Protein AF-A0A2C9UVF6-F1 (afdb_monomer_lite)

Sequence (137 aa):
MNPRHLSSLNPSSSLKSRVKVAADKSLACAVGSRRAWSRAMLCKIRRRALRRGRKQRPSVRRIIVGNQTTNWGYCLKKKKMSDDQEVGIDQASKLRKLVPGGEAMDLCSLLDEAAHYIKCLNTQVQVMRRIANFYSP

pLDDT: mean 75.88, std 22.69, range [35.84, 98.31]

Secondary structure (DSSP, 8-state):
----------HHHHHHHHHHHHHHHHHHHHH-TTSHHHHHHHHHHHHHHHHHHTTS----PPP----------------------HHHHHHHHHHHHHSTTGGGS-HHHHHHHHHHHHHHHHHHHHHHHHHHHHT--

InterPro domains:
  IPR036638 Helix-loop-helix DNA-binding domain superfamily [SSF47459] (93-1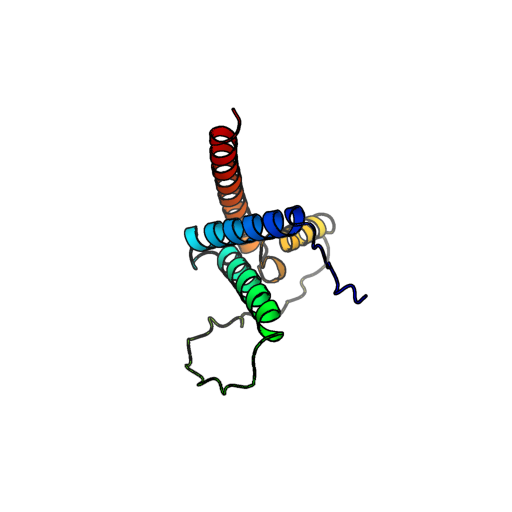29)
  IPR044660 Transcription factor IBH1-like [PTHR33124] (12-135)
  IPR059002 IBH1-like, N-terminal domain [PF26576] (10-48)

Organism: Manihot esculenta (NCBI:txid3983)

Structure (mmCIF, N/CA/C/O backbone):
data_AF-A0A2C9UVF6-F1
#
_entry.id   AF-A0A2C9UVF6-F1
#
loop_
_atom_site.group_PDB
_atom_site.id
_atom_site.type_symbol
_atom_site.label_atom_id
_atom_site.label_alt_id
_atom_site.label_comp_id
_atom_site.label_asym_id
_atom_site.label_entity_id
_atom_site.label_seq_id
_atom_site.pdbx_PDB_ins_code
_atom_site.Cartn_x
_atom_site.Cartn_y
_atom_site.Cartn_z
_atom_site.occupancy
_atom_site.B_iso_or_equiv
_atom_site.auth_seq_id
_atom_site.auth_comp_id
_atom_site.auth_asym_id
_atom_site.auth_atom_id
_atom_site.pdbx_PDB_model_num
ATOM 1 N N . MET A 1 1 ? 8.000 -24.757 49.119 1.00 42.06 1 MET A N 1
ATOM 2 C CA . MET A 1 1 ? 8.432 -23.611 48.286 1.00 42.06 1 MET A CA 1
ATOM 3 C C . MET A 1 1 ? 8.795 -24.113 46.898 1.00 42.06 1 MET A C 1
ATOM 5 O O . MET A 1 1 ? 9.622 -25.006 46.806 1.00 42.06 1 MET A O 1
ATOM 9 N N . ASN A 1 2 ? 8.163 -23.599 45.838 1.00 35.84 2 ASN A N 1
ATOM 10 C CA . ASN A 1 2 ? 8.637 -23.804 44.465 1.00 35.84 2 ASN A CA 1
ATOM 11 C C . ASN A 1 2 ? 8.092 -22.682 43.550 1.00 35.84 2 ASN A C 1
ATOM 13 O O . ASN A 1 2 ? 6.907 -22.711 43.205 1.00 35.84 2 ASN A O 1
ATOM 17 N N . PRO A 1 3 ? 8.892 -21.659 43.197 1.00 43.50 3 PRO A N 1
ATOM 18 C CA . PRO A 1 3 ? 8.440 -20.542 42.374 1.00 43.50 3 PRO A CA 1
ATOM 19 C C . PRO A 1 3 ? 8.553 -20.910 40.888 1.00 43.50 3 PRO A C 1
ATOM 21 O O . PRO A 1 3 ? 9.622 -20.852 40.284 1.00 43.50 3 PRO A O 1
ATOM 24 N N . ARG A 1 4 ? 7.435 -21.298 40.266 1.00 46.53 4 ARG A N 1
ATOM 25 C CA . ARG A 1 4 ? 7.375 -21.462 38.808 1.00 46.53 4 ARG A CA 1
ATOM 26 C C . ARG A 1 4 ? 7.321 -20.084 38.151 1.00 46.53 4 ARG A C 1
ATOM 28 O O . ARG A 1 4 ? 6.291 -19.424 38.183 1.00 46.53 4 ARG A O 1
ATOM 35 N N . HIS A 1 5 ? 8.451 -19.683 37.573 1.00 42.72 5 HIS A N 1
ATOM 36 C CA . HIS A 1 5 ? 8.587 -18.864 36.364 1.00 42.72 5 HIS A CA 1
ATOM 37 C C . HIS A 1 5 ? 7.365 -18.004 35.979 1.00 42.72 5 HIS A C 1
ATOM 39 O O . HIS A 1 5 ? 6.646 -18.285 35.018 1.00 42.72 5 HIS A O 1
ATOM 45 N N . LEU A 1 6 ? 7.203 -16.874 36.669 1.00 40.44 6 LEU A N 1
ATOM 46 C CA . LEU A 1 6 ? 6.513 -15.697 36.143 1.00 40.44 6 LEU A CA 1
ATOM 47 C C . LEU A 1 6 ? 7.393 -15.065 35.055 1.00 40.44 6 LEU A C 1
ATOM 49 O O . LEU A 1 6 ? 8.018 -14.025 35.241 1.00 40.44 6 LEU A O 1
ATOM 53 N N . SER A 1 7 ? 7.453 -15.699 33.884 1.00 40.31 7 SER A N 1
ATOM 54 C CA . SER A 1 7 ? 7.918 -15.041 32.661 1.00 40.31 7 SER A CA 1
ATOM 55 C C . SER A 1 7 ? 6.834 -14.070 32.188 1.00 40.31 7 SER A C 1
ATOM 57 O O . SER A 1 7 ? 6.118 -14.313 31.218 1.00 40.31 7 SER A O 1
ATOM 59 N N . SER A 1 8 ? 6.708 -12.971 32.933 1.00 43.47 8 SER A N 1
ATOM 60 C CA . SER A 1 8 ? 5.934 -11.782 32.598 1.00 43.47 8 SER A CA 1
ATOM 61 C C . SER A 1 8 ? 6.536 -11.137 31.348 1.00 43.47 8 SER A C 1
ATOM 63 O O . SER A 1 8 ? 7.449 -10.314 31.393 1.00 43.47 8 SER A O 1
ATOM 65 N N . LEU A 1 9 ? 6.065 -11.575 30.184 1.00 50.69 9 LEU A N 1
ATOM 66 C CA . LEU A 1 9 ? 6.265 -10.868 28.928 1.00 50.69 9 LEU A CA 1
ATOM 67 C C . LEU A 1 9 ? 5.412 -9.602 28.982 1.00 50.69 9 LEU A C 1
ATOM 69 O O . LEU A 1 9 ? 4.192 -9.703 28.887 1.00 50.69 9 LEU A O 1
ATOM 73 N N . ASN A 1 10 ? 6.054 -8.437 29.111 1.00 53.69 10 ASN A N 1
ATOM 74 C CA . ASN A 1 10 ? 5.424 -7.114 29.060 1.00 53.69 10 ASN A CA 1
ATOM 75 C C . ASN A 1 10 ? 4.262 -7.078 28.039 1.00 53.69 10 ASN A C 1
ATOM 77 O O . ASN A 1 10 ? 4.513 -7.013 26.828 1.00 53.69 10 ASN A O 1
ATOM 81 N N . PRO A 1 11 ? 2.990 -7.103 28.481 1.00 54.62 11 PRO A N 1
ATOM 82 C CA . PRO A 1 11 ? 1.842 -7.280 27.587 1.00 54.62 11 PRO A CA 1
ATOM 83 C C . PRO A 1 11 ? 1.731 -6.145 26.556 1.00 54.62 11 PRO A C 1
ATOM 85 O O . PRO A 1 11 ? 1.282 -6.356 25.427 1.00 54.62 11 PRO A O 1
ATOM 88 N N . SER A 1 12 ? 2.251 -4.964 26.908 1.00 62.62 12 SER A N 1
ATOM 89 C CA . SER A 1 12 ? 2.309 -3.767 26.065 1.00 62.62 12 SER A CA 1
ATOM 90 C C . SER A 1 12 ? 3.090 -3.969 24.755 1.00 62.62 12 SER A C 1
ATOM 92 O O . SER A 1 12 ? 2.641 -3.522 23.699 1.00 62.62 12 SER A O 1
ATOM 94 N N . SER A 1 13 ? 4.226 -4.680 24.760 1.00 70.81 13 SER A N 1
ATOM 95 C CA . SER A 1 13 ? 5.032 -4.878 23.538 1.00 70.81 13 SER A CA 1
ATOM 96 C C . SER A 1 13 ? 4.402 -5.910 22.594 1.00 70.81 13 SER A C 1
ATOM 98 O O . SER A 1 13 ? 4.393 -5.736 21.370 1.00 70.81 13 SER A O 1
ATOM 100 N N . SER A 1 14 ? 3.800 -6.955 23.169 1.00 79.75 14 SER A N 1
ATOM 101 C CA . SER A 1 14 ? 3.075 -7.998 22.441 1.00 79.75 14 SER A CA 1
ATOM 102 C C . SER A 1 14 ? 1.819 -7.447 21.762 1.00 79.75 14 SER A C 1
ATOM 104 O O . SER A 1 14 ? 1.590 -7.714 20.578 1.00 79.75 14 SER A O 1
ATOM 106 N N . LEU A 1 15 ? 1.040 -6.617 22.467 1.00 83.44 15 LEU A N 1
ATOM 107 C CA . LEU A 1 15 ? -0.157 -5.986 21.913 1.00 83.44 15 LEU A CA 1
ATOM 108 C C . LEU A 1 15 ? 0.183 -5.059 20.740 1.00 83.44 15 LEU A C 1
ATOM 110 O O . LEU A 1 15 ? -0.383 -5.227 19.660 1.00 83.44 15 LEU A O 1
ATOM 114 N N . LYS A 1 16 ? 1.164 -4.159 20.904 1.00 88.19 16 LYS A N 1
ATOM 115 C CA . LYS A 1 16 ? 1.644 -3.270 19.826 1.00 88.19 16 LYS A CA 1
ATOM 116 C C . LYS A 1 16 ? 2.037 -4.065 18.575 1.00 88.19 16 LYS A C 1
ATOM 118 O O . LYS A 1 16 ? 1.640 -3.724 17.461 1.00 88.19 16 LYS A O 1
ATOM 123 N N . SER A 1 17 ? 2.759 -5.176 18.753 1.00 85.38 17 SER A N 1
ATOM 124 C CA . SER A 1 17 ? 3.148 -6.065 17.651 1.00 85.38 17 SER A CA 1
ATOM 125 C C . SER A 1 17 ? 1.944 -6.722 16.962 1.00 85.38 17 SER A C 1
ATOM 127 O O . SER A 1 17 ? 1.913 -6.815 15.734 1.00 85.38 17 SER A O 1
ATOM 129 N N . ARG A 1 18 ? 0.933 -7.159 17.725 1.00 89.81 18 ARG A N 1
ATOM 130 C CA . ARG A 1 18 ? -0.300 -7.763 17.189 1.00 89.81 18 ARG A CA 1
ATOM 131 C C . ARG A 1 18 ? -1.134 -6.759 16.403 1.00 89.81 18 ARG A C 1
ATOM 133 O O . ARG A 1 18 ? -1.547 -7.084 15.293 1.00 89.81 18 ARG A O 1
ATOM 140 N N . VAL A 1 19 ? -1.330 -5.556 16.945 1.00 91.50 19 VAL A N 1
ATOM 141 C CA . VAL A 1 19 ? -2.050 -4.465 16.271 1.00 91.50 19 VAL A CA 1
ATOM 142 C C . VAL A 1 19 ? -1.355 -4.116 14.961 1.00 91.50 19 VAL A C 1
ATOM 144 O O . VAL A 1 19 ? -2.005 -4.091 13.921 1.00 91.50 19 VAL A O 1
ATOM 147 N N . LYS A 1 20 ? -0.023 -3.966 14.974 1.00 91.81 20 LYS A N 1
ATOM 148 C CA . LYS A 1 20 ? 0.748 -3.719 13.751 1.00 91.81 20 LYS A CA 1
ATOM 149 C C . LYS A 1 20 ? 0.550 -4.820 12.710 1.00 91.81 20 LYS A C 1
ATOM 151 O O . LYS A 1 20 ? 0.264 -4.522 11.559 1.00 91.81 20 LYS A O 1
ATOM 156 N N . VAL A 1 21 ? 0.669 -6.094 13.097 1.00 92.19 21 VAL A N 1
ATOM 157 C CA . VAL A 1 21 ? 0.485 -7.212 12.154 1.00 92.19 21 VAL A CA 1
ATOM 158 C C . VAL A 1 21 ? -0.937 -7.253 11.599 1.00 92.19 21 VAL A C 1
ATOM 160 O O . VAL A 1 21 ? -1.102 -7.532 10.415 1.00 92.19 21 VAL A O 1
ATOM 163 N N . ALA A 1 22 ? -1.953 -6.995 12.424 1.00 93.38 22 ALA A N 1
ATOM 164 C CA . ALA A 1 22 ? -3.339 -6.937 11.973 1.00 93.38 22 ALA A CA 1
ATOM 165 C C . ALA A 1 22 ? -3.550 -5.783 10.985 1.00 93.38 22 ALA A C 1
ATOM 167 O O . ALA A 1 22 ? -4.101 -6.005 9.911 1.00 93.38 22 ALA A O 1
ATOM 168 N N . ALA A 1 23 ? -3.037 -4.593 11.300 1.00 94.31 23 ALA A N 1
ATOM 169 C CA . ALA A 1 23 ? -3.121 -3.428 10.432 1.00 94.31 23 ALA A CA 1
ATOM 170 C C . ALA A 1 23 ? -2.395 -3.662 9.095 1.00 94.31 23 ALA A C 1
ATOM 172 O O . ALA A 1 23 ? -2.982 -3.429 8.043 1.00 94.31 23 ALA A O 1
ATOM 173 N N . ASP A 1 24 ? -1.165 -4.187 9.123 1.00 92.94 24 ASP A N 1
ATOM 174 C CA . ASP A 1 24 ? -0.387 -4.534 7.925 1.00 92.94 24 ASP A CA 1
ATOM 175 C C . ASP A 1 24 ? -1.116 -5.611 7.088 1.00 92.94 24 ASP A C 1
ATOM 177 O O . ASP A 1 24 ? -1.179 -5.533 5.861 1.00 92.94 24 ASP A O 1
ATOM 181 N N . LYS A 1 25 ? -1.725 -6.615 7.740 1.00 94.56 25 LYS A N 1
ATOM 182 C CA . LYS A 1 25 ? -2.522 -7.651 7.061 1.00 94.56 25 LYS A CA 1
ATOM 183 C C . LYS A 1 25 ? -3.740 -7.047 6.367 1.00 94.56 25 LYS A C 1
ATOM 185 O O . LYS A 1 25 ? -3.960 -7.351 5.199 1.00 94.56 25 LYS A O 1
ATOM 190 N N . SER A 1 26 ? -4.516 -6.223 7.068 1.00 94.81 26 SER A N 1
ATOM 191 C CA . SER A 1 26 ? -5.709 -5.572 6.519 1.00 94.81 26 SER A CA 1
ATOM 192 C C . SER A 1 26 ? -5.357 -4.649 5.356 1.00 94.81 26 SER A C 1
ATOM 194 O O . SER A 1 26 ? -6.017 -4.708 4.322 1.00 94.81 26 SER A O 1
ATOM 196 N N . LEU A 1 27 ? -4.273 -3.876 5.489 1.00 95.38 27 LEU A N 1
ATOM 197 C CA . LEU A 1 27 ? -3.760 -2.996 4.441 1.00 95.38 27 LEU A CA 1
ATOM 198 C C . LEU A 1 27 ? -3.458 -3.766 3.150 1.00 95.38 27 LEU A C 1
ATOM 200 O O . LEU A 1 27 ? -3.919 -3.389 2.076 1.00 95.38 27 LEU A O 1
ATOM 204 N N . ALA A 1 28 ? -2.717 -4.873 3.255 1.00 95.06 28 ALA A N 1
ATOM 205 C CA . ALA A 1 28 ? -2.379 -5.695 2.099 1.00 95.06 28 ALA A CA 1
ATOM 206 C C . ALA A 1 28 ? -3.610 -6.420 1.521 1.00 95.06 28 ALA A C 1
ATOM 208 O O . ALA A 1 28 ? -3.806 -6.453 0.307 1.00 95.06 28 ALA A O 1
ATOM 209 N N . CYS A 1 29 ? -4.485 -6.964 2.373 1.00 93.94 29 CYS A N 1
ATOM 210 C CA . CYS A 1 29 ? -5.711 -7.623 1.919 1.00 93.94 29 CYS A CA 1
ATOM 211 C C . CYS A 1 29 ? -6.630 -6.678 1.131 1.00 93.94 29 CYS A C 1
ATOM 213 O O . CYS A 1 29 ? -7.142 -7.092 0.096 1.00 93.94 29 CYS A O 1
ATOM 215 N N . ALA A 1 30 ? -6.805 -5.430 1.581 1.00 94.75 30 ALA A N 1
ATOM 216 C CA . ALA A 1 30 ? -7.666 -4.447 0.917 1.00 94.75 30 ALA A CA 1
ATOM 217 C C . ALA A 1 30 ? -7.194 -4.103 -0.505 1.00 94.75 30 ALA A C 1
ATOM 219 O O . ALA A 1 30 ? -8.002 -3.870 -1.397 1.00 94.75 30 ALA A O 1
ATOM 220 N N . VAL A 1 31 ? -5.879 -4.106 -0.726 1.00 92.56 31 VAL A N 1
ATOM 221 C CA . VAL A 1 31 ? -5.264 -3.838 -2.036 1.00 92.56 31 VAL A CA 1
ATOM 222 C C . VAL A 1 31 ? -5.300 -5.067 -2.951 1.00 92.56 31 VAL A C 1
ATOM 224 O O . VAL A 1 31 ? -5.283 -4.948 -4.177 1.00 92.56 31 VAL A O 1
ATOM 227 N N . GLY A 1 32 ? -5.364 -6.262 -2.365 1.00 86.69 32 GLY A N 1
ATOM 228 C CA . GLY A 1 32 ? -5.457 -7.518 -3.099 1.00 86.69 32 GLY A CA 1
ATOM 229 C C . GLY A 1 32 ? -4.14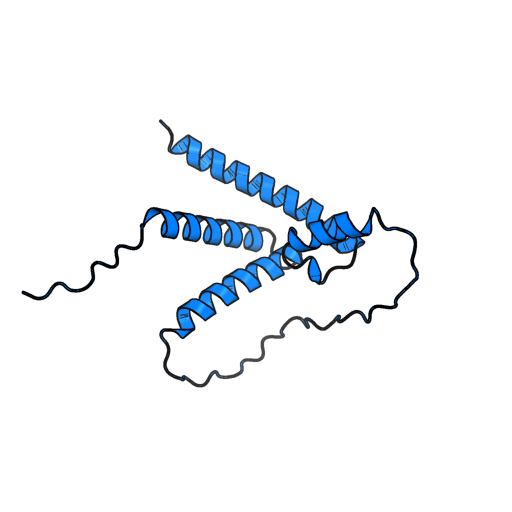6 -7.945 -3.764 1.00 86.69 32 GLY A C 1
ATOM 230 O O . GLY A 1 32 ? -3.063 -7.436 -3.473 1.00 86.69 32 GLY A O 1
ATOM 231 N N . SER A 1 33 ? -4.237 -8.938 -4.651 1.00 82.25 33 SER A N 1
ATOM 232 C CA . SER A 1 33 ? -3.082 -9.602 -5.278 1.00 82.25 33 SER A CA 1
ATOM 233 C C . SER A 1 33 ? -2.439 -8.822 -6.426 1.00 82.25 33 SER A C 1
ATOM 235 O O . SER A 1 33 ? -1.372 -9.225 -6.885 1.00 82.25 33 SER A O 1
ATOM 237 N N . ARG A 1 34 ? -3.059 -7.728 -6.887 1.00 89.56 34 ARG A N 1
ATOM 238 C CA . ARG A 1 34 ? -2.588 -6.954 -8.048 1.00 89.56 34 ARG A CA 1
ATOM 239 C C . ARG A 1 34 ? -1.296 -6.185 -7.782 1.00 89.56 34 ARG A C 1
ATOM 241 O O . ARG A 1 34 ? -0.583 -5.881 -8.726 1.00 89.56 34 ARG A O 1
ATOM 248 N N . ARG A 1 35 ? -0.993 -5.885 -6.517 1.00 94.25 35 ARG A N 1
ATOM 249 C CA . ARG A 1 35 ? 0.216 -5.152 -6.122 1.00 94.25 35 ARG A CA 1
ATOM 250 C C . ARG A 1 35 ? 1.286 -6.099 -5.607 1.00 94.25 35 ARG A C 1
ATOM 252 O O . ARG A 1 35 ? 1.032 -6.944 -4.737 1.00 94.25 35 ARG A O 1
ATOM 259 N N . ALA A 1 36 ? 2.497 -5.951 -6.127 1.00 94.94 36 ALA A N 1
ATOM 260 C CA . ALA A 1 36 ? 3.630 -6.778 -5.742 1.00 94.94 36 ALA A CA 1
ATOM 261 C C . ALA A 1 36 ? 3.977 -6.585 -4.256 1.00 94.94 36 ALA A C 1
ATOM 263 O O . ALA A 1 36 ? 4.201 -7.577 -3.548 1.00 94.94 36 ALA A O 1
ATOM 264 N N . TRP A 1 37 ? 3.912 -5.346 -3.752 1.00 96.69 37 TRP A N 1
ATOM 265 C CA . TRP A 1 37 ? 4.165 -5.051 -2.343 1.00 96.69 37 TRP A CA 1
ATOM 266 C C . TRP A 1 37 ? 3.133 -5.693 -1.413 1.00 96.69 37 TRP A C 1
ATOM 268 O O . TRP A 1 37 ? 3.490 -6.206 -0.347 1.00 96.69 37 TRP A O 1
ATOM 278 N N . SER A 1 38 ? 1.867 -5.759 -1.836 1.00 96.31 38 SER A N 1
ATOM 279 C CA . SER A 1 38 ? 0.796 -6.407 -1.070 1.00 96.31 38 SER A CA 1
ATOM 280 C C . SER A 1 38 ? 1.070 -7.905 -0.915 1.00 96.31 38 SER A C 1
ATOM 282 O O . SER A 1 38 ? 1.105 -8.441 0.200 1.00 96.31 38 SER A O 1
ATOM 284 N N . ARG A 1 39 ? 1.388 -8.587 -2.025 1.00 95.12 39 ARG A N 1
ATOM 285 C CA . ARG A 1 39 ? 1.775 -10.007 -2.011 1.00 95.12 39 ARG A CA 1
ATOM 286 C C . ARG A 1 39 ? 2.993 -10.243 -1.121 1.00 95.12 39 ARG A C 1
ATOM 288 O O . ARG A 1 39 ? 2.988 -11.162 -0.298 1.00 95.12 39 ARG A O 1
ATOM 295 N N . ALA A 1 40 ? 4.022 -9.404 -1.243 1.00 95.44 40 ALA A N 1
ATOM 296 C CA . ALA A 1 40 ? 5.225 -9.498 -0.424 1.00 95.44 40 ALA A CA 1
ATOM 297 C C . ALA A 1 40 ? 4.915 -9.334 1.075 1.00 95.44 40 ALA A C 1
ATOM 299 O O . ALA A 1 40 ? 5.433 -10.098 1.899 1.00 95.44 40 ALA A O 1
ATOM 300 N N . MET A 1 41 ? 4.037 -8.394 1.437 1.00 93.94 41 MET A N 1
ATOM 301 C CA . MET A 1 41 ? 3.593 -8.174 2.814 1.00 93.94 41 MET A CA 1
ATOM 302 C C . MET A 1 41 ? 2.819 -9.383 3.365 1.00 93.94 41 MET A C 1
ATOM 304 O O . MET A 1 41 ? 3.170 -9.900 4.431 1.00 93.94 41 MET A O 1
ATOM 308 N N . LEU A 1 42 ? 1.852 -9.922 2.614 1.00 93.62 42 LEU A N 1
ATOM 309 C CA . LEU A 1 42 ? 1.112 -11.133 2.997 1.00 93.62 42 LEU A CA 1
ATOM 310 C C . LEU A 1 42 ? 2.041 -12.341 3.172 1.00 93.62 42 LEU A C 1
ATOM 312 O O . LEU A 1 42 ? 1.926 -13.088 4.147 1.00 93.62 42 LEU A O 1
ATOM 316 N N . CYS A 1 43 ? 3.019 -12.511 2.281 1.00 91.50 43 CYS A N 1
ATOM 317 C CA . CYS A 1 43 ? 4.047 -13.542 2.404 1.00 91.50 43 CYS A CA 1
ATOM 318 C C . CYS A 1 43 ? 4.913 -13.355 3.660 1.00 91.50 43 CYS A C 1
ATOM 320 O O . CYS A 1 43 ? 5.232 -14.335 4.340 1.00 91.50 43 CYS A O 1
ATOM 322 N N . LYS A 1 44 ? 5.296 -12.118 4.013 1.00 90.19 44 LYS A N 1
ATOM 323 C CA . LYS A 1 44 ? 6.021 -11.821 5.265 1.00 90.19 44 LYS A CA 1
ATOM 324 C C . LYS A 1 44 ? 5.180 -12.211 6.492 1.00 90.19 44 LYS A C 1
ATOM 3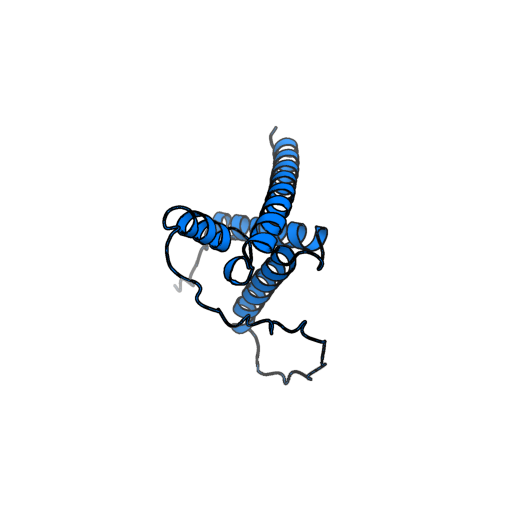26 O O . LYS A 1 44 ? 5.697 -12.887 7.383 1.00 90.19 44 LYS A O 1
ATOM 331 N N . ILE A 1 45 ? 3.889 -11.874 6.514 1.00 90.19 45 ILE A N 1
ATOM 332 C CA . ILE A 1 45 ? 2.970 -12.202 7.619 1.00 90.19 45 ILE A CA 1
ATOM 333 C C . ILE A 1 45 ? 2.780 -13.721 7.757 1.00 90.19 45 ILE A C 1
ATOM 335 O O . ILE A 1 45 ? 2.958 -14.267 8.848 1.00 90.19 45 ILE A O 1
ATOM 339 N N . ARG A 1 46 ? 2.510 -14.430 6.651 1.00 89.19 46 ARG A N 1
ATOM 340 C CA . ARG A 1 46 ? 2.362 -15.900 6.634 1.00 89.19 46 ARG A CA 1
ATOM 341 C C . ARG A 1 46 ? 3.624 -16.614 7.124 1.00 89.19 46 ARG A C 1
ATOM 343 O O . ARG A 1 46 ? 3.538 -17.528 7.942 1.00 89.19 46 ARG A O 1
ATOM 350 N N . ARG A 1 47 ? 4.810 -16.163 6.695 1.00 86.25 47 ARG A N 1
ATOM 351 C CA . ARG A 1 47 ? 6.094 -16.729 7.151 1.00 86.25 47 ARG A CA 1
ATOM 352 C C . ARG A 1 47 ? 6.321 -16.527 8.650 1.00 86.25 47 ARG A C 1
ATOM 354 O O . ARG A 1 47 ? 6.809 -17.443 9.310 1.00 86.25 47 ARG A O 1
ATOM 361 N N . ARG A 1 48 ? 5.941 -15.371 9.211 1.00 83.69 48 ARG A N 1
ATOM 362 C CA . ARG A 1 48 ? 6.008 -15.129 10.666 1.00 83.69 48 ARG A CA 1
ATOM 363 C C . ARG A 1 48 ? 5.082 -16.070 11.440 1.00 83.69 48 ARG A C 1
ATOM 365 O O . ARG A 1 48 ? 5.509 -16.623 12.450 1.00 83.69 48 ARG A O 1
ATOM 372 N N . ALA A 1 49 ? 3.861 -16.296 10.953 1.00 80.62 49 ALA A N 1
ATOM 373 C CA . ALA A 1 49 ? 2.922 -17.233 11.571 1.00 80.62 49 ALA A CA 1
ATOM 374 C C . ALA A 1 49 ? 3.457 -18.677 11.561 1.00 80.62 49 ALA A C 1
ATOM 376 O O . ALA A 1 49 ? 3.458 -19.336 12.599 1.00 80.62 49 ALA A O 1
ATOM 377 N N . LEU A 1 50 ? 4.009 -19.141 10.432 1.00 74.81 50 LEU A N 1
ATOM 378 C CA . LEU A 1 50 ? 4.590 -20.485 10.330 1.00 74.81 50 LEU A CA 1
ATOM 379 C C . LEU A 1 50 ? 5.800 -20.678 11.257 1.00 74.81 50 LEU A C 1
ATOM 381 O O . LEU A 1 50 ? 5.937 -21.730 11.877 1.00 74.81 50 LEU A O 1
ATOM 385 N N . ARG A 1 51 ? 6.667 -19.664 11.393 1.00 74.19 51 ARG A N 1
ATOM 386 C CA . ARG A 1 51 ? 7.801 -19.710 12.335 1.00 74.19 51 ARG A CA 1
ATOM 387 C C . ARG A 1 51 ? 7.342 -19.826 13.790 1.00 74.19 51 ARG A C 1
ATOM 389 O O . ARG A 1 51 ? 8.000 -20.507 14.566 1.00 74.19 51 ARG A O 1
ATOM 396 N N . ARG A 1 52 ? 6.214 -19.204 14.150 1.00 66.19 52 ARG A N 1
ATOM 397 C CA . ARG A 1 52 ? 5.610 -19.335 15.487 1.00 66.19 52 ARG A CA 1
ATOM 398 C C . ARG A 1 52 ? 4.946 -20.703 15.689 1.00 66.19 52 ARG A C 1
ATOM 400 O O . ARG A 1 52 ? 5.115 -21.295 16.745 1.00 66.19 52 ARG A O 1
ATOM 407 N N . GLY A 1 53 ? 4.272 -21.238 14.668 1.00 58.62 53 GLY A N 1
ATOM 408 C CA . GLY A 1 53 ? 3.637 -22.564 14.715 1.00 58.62 53 GLY A CA 1
ATOM 409 C C . GLY A 1 53 ? 4.612 -23.750 14.678 1.00 58.62 53 GLY A C 1
ATOM 410 O O . GLY A 1 53 ? 4.277 -24.831 15.149 1.00 58.62 53 GLY A O 1
ATOM 411 N N . ARG A 1 54 ? 5.839 -23.558 14.173 1.00 53.84 54 ARG A N 1
ATOM 412 C CA . ARG A 1 54 ? 6.893 -24.592 14.141 1.00 53.84 54 ARG A CA 1
ATOM 413 C C . ARG A 1 54 ? 7.409 -25.021 15.518 1.00 53.84 54 ARG A C 1
ATOM 415 O O . ARG A 1 54 ? 8.049 -26.059 15.595 1.00 53.84 54 ARG A O 1
ATOM 422 N N . LYS A 1 55 ? 7.120 -24.271 16.587 1.00 51.19 55 LYS A N 1
ATOM 423 C CA . LYS A 1 55 ? 7.413 -24.702 17.964 1.00 51.19 55 LYS A CA 1
ATOM 424 C C . LYS A 1 55 ? 6.362 -25.668 18.540 1.00 51.19 55 LYS A C 1
ATOM 426 O O . LYS A 1 55 ? 6.535 -26.098 19.668 1.00 51.19 55 LYS A O 1
ATOM 431 N N . GLN A 1 56 ? 5.281 -25.975 17.807 1.00 49.31 56 GLN A N 1
ATOM 432 C CA . GLN A 1 56 ? 4.098 -26.660 18.355 1.00 49.31 56 GLN A CA 1
ATOM 433 C C . GLN A 1 56 ? 3.449 -27.701 17.416 1.00 49.31 56 GLN A C 1
ATOM 435 O O . GLN A 1 56 ? 2.247 -27.937 17.526 1.00 49.31 56 GLN A O 1
ATOM 440 N N . ARG A 1 57 ? 4.161 -28.334 16.467 1.00 46.09 57 ARG A N 1
ATOM 441 C CA . ARG A 1 57 ? 3.538 -29.419 15.673 1.00 46.09 57 ARG A CA 1
ATOM 442 C C . ARG A 1 57 ? 4.411 -30.667 15.489 1.00 46.09 57 ARG A C 1
ATOM 444 O O . ARG A 1 57 ? 5.505 -30.530 14.941 1.00 46.09 57 ARG A O 1
ATOM 451 N N . PRO A 1 58 ? 3.896 -31.866 15.846 1.00 46.66 58 PRO A N 1
ATOM 452 C CA . PRO A 1 58 ? 4.415 -33.142 15.365 1.00 46.66 58 PRO A CA 1
ATOM 453 C C . PRO A 1 58 ? 4.262 -33.246 13.844 1.00 46.66 58 PRO A C 1
ATOM 455 O O . PRO A 1 58 ? 3.386 -32.620 13.240 1.00 46.66 58 PRO A O 1
ATOM 458 N N . SER A 1 59 ? 5.134 -34.046 13.236 1.00 52.38 59 SER A N 1
ATOM 459 C CA . SER A 1 59 ? 5.156 -34.343 11.804 1.00 52.38 59 SER A CA 1
ATOM 460 C C . SER A 1 59 ? 3.832 -34.966 11.351 1.00 52.38 59 SER A C 1
ATOM 462 O O . SER A 1 59 ? 3.575 -36.137 11.605 1.00 52.38 59 SER A O 1
ATOM 464 N N . VAL A 1 60 ? 2.991 -34.196 10.659 1.00 49.56 60 VAL A N 1
ATOM 465 C CA . VAL A 1 60 ? 1.889 -34.751 9.866 1.00 49.56 60 VAL A CA 1
ATOM 466 C C . VAL A 1 60 ? 2.198 -34.465 8.406 1.00 49.56 60 VAL A C 1
ATOM 468 O O . VAL A 1 60 ? 2.406 -33.313 8.007 1.00 49.56 60 VAL A O 1
ATOM 471 N N . ARG A 1 61 ? 2.286 -35.551 7.633 1.00 47.09 61 ARG A N 1
ATOM 472 C CA . ARG A 1 61 ? 2.557 -35.563 6.195 1.00 47.09 61 ARG A CA 1
ATOM 473 C C . ARG A 1 61 ? 1.603 -34.595 5.501 1.00 47.09 61 ARG A C 1
ATOM 475 O O . ARG A 1 61 ? 0.387 -34.717 5.603 1.00 47.09 61 ARG A O 1
ATOM 482 N N . ARG A 1 62 ? 2.162 -33.598 4.820 1.00 49.19 62 ARG A N 1
ATOM 483 C CA . ARG A 1 62 ? 1.374 -32.646 4.042 1.00 49.19 62 ARG A CA 1
ATOM 484 C C . ARG A 1 62 ? 1.053 -33.308 2.705 1.00 49.19 62 ARG A C 1
ATOM 486 O O . ARG A 1 62 ? 1.976 -33.595 1.950 1.00 49.19 62 ARG A O 1
ATOM 493 N N . ILE A 1 63 ? -0.227 -33.534 2.418 1.00 46.91 63 ILE A N 1
ATOM 49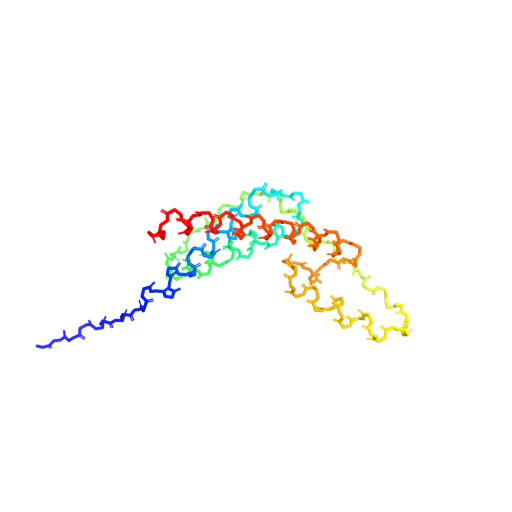4 C CA . ILE A 1 63 ? -0.679 -33.811 1.051 1.00 46.91 63 ILE A CA 1
ATOM 495 C C . ILE A 1 63 ? -0.307 -32.583 0.215 1.00 46.91 63 ILE A C 1
ATOM 497 O O . ILE A 1 63 ? -0.651 -31.450 0.570 1.00 46.91 63 ILE A O 1
ATOM 501 N N . ILE A 1 64 ? 0.462 -32.794 -0.850 1.00 49.62 64 ILE A N 1
ATOM 502 C CA . ILE A 1 64 ? 0.817 -31.747 -1.806 1.00 49.62 64 ILE A CA 1
ATOM 503 C C . ILE A 1 64 ? -0.425 -31.507 -2.667 1.00 49.62 64 ILE A C 1
ATOM 505 O O . ILE A 1 64 ? -0.610 -32.138 -3.699 1.00 49.62 64 ILE A O 1
ATOM 509 N N . VAL A 1 65 ? -1.301 -30.605 -2.226 1.00 43.44 65 VAL A N 1
ATOM 510 C CA . VAL A 1 65 ? -2.288 -29.991 -3.119 1.00 43.44 65 VAL A CA 1
ATOM 511 C C . VAL A 1 65 ? -1.559 -28.867 -3.845 1.00 43.44 65 VAL A C 1
ATOM 513 O O . VAL A 1 65 ? -1.181 -27.858 -3.240 1.00 43.44 65 VAL A O 1
ATOM 516 N N . GLY A 1 66 ? -1.272 -29.099 -5.124 1.00 46.09 66 GLY A N 1
ATOM 517 C CA . GLY A 1 66 ? -0.604 -28.157 -6.011 1.00 46.09 66 GLY A CA 1
ATOM 518 C C . GLY A 1 66 ? -1.465 -26.926 -6.262 1.00 46.09 66 GLY A C 1
ATOM 519 O O . GLY A 1 66 ? -2.166 -26.850 -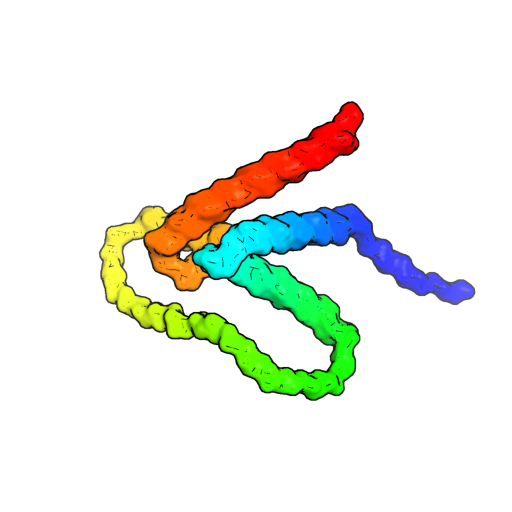7.262 1.00 46.09 66 GLY A O 1
ATOM 520 N N . ASN A 1 67 ? -1.383 -25.932 -5.380 1.00 44.00 67 ASN A N 1
ATOM 521 C CA . ASN A 1 67 ? -1.827 -24.588 -5.715 1.00 44.00 67 ASN A CA 1
ATOM 522 C C . ASN A 1 67 ? -0.668 -23.875 -6.387 1.00 44.00 67 ASN A C 1
ATOM 524 O O . ASN A 1 67 ? 0.349 -23.622 -5.740 1.00 44.00 67 ASN A O 1
ATOM 528 N N . GLN A 1 68 ? -0.858 -23.581 -7.674 1.00 49.56 68 GLN A N 1
ATOM 529 C CA . GLN A 1 68 ? 0.004 -22.776 -8.531 1.00 49.56 68 GLN A CA 1
ATOM 530 C C . GLN A 1 68 ? 0.618 -21.633 -7.723 1.00 49.56 68 GLN A C 1
ATOM 532 O O . GLN A 1 68 ? 0.008 -20.594 -7.453 1.00 49.56 68 GLN A O 1
ATOM 537 N N . THR A 1 69 ? 1.845 -21.858 -7.272 1.00 38.31 69 THR A N 1
ATOM 538 C CA . THR A 1 69 ? 2.678 -20.808 -6.735 1.00 38.31 69 THR A CA 1
ATOM 539 C C . THR A 1 69 ? 2.973 -19.933 -7.935 1.00 38.31 69 THR A C 1
ATOM 541 O O . THR A 1 69 ? 3.660 -20.350 -8.859 1.00 38.31 69 THR A O 1
ATOM 544 N N . THR A 1 70 ? 2.398 -18.730 -7.962 1.00 40.47 70 THR A N 1
ATOM 545 C CA . THR A 1 70 ? 2.819 -17.685 -8.896 1.00 40.47 70 THR A CA 1
ATOM 546 C C . THR A 1 70 ? 4.340 -17.656 -8.874 1.00 40.47 70 THR A C 1
ATOM 548 O O . THR A 1 70 ? 4.935 -17.330 -7.840 1.00 40.47 70 THR A O 1
ATOM 551 N N . ASN A 1 71 ? 4.910 -18.111 -9.979 1.00 37.88 71 ASN A N 1
ATOM 552 C CA . ASN A 1 71 ? 6.313 -18.347 -10.198 1.00 37.88 71 ASN A CA 1
ATOM 553 C C . ASN A 1 71 ? 7.092 -17.099 -9.756 1.00 37.88 71 ASN A C 1
ATOM 555 O O . ASN A 1 71 ? 6.971 -16.037 -10.360 1.00 37.88 71 ASN A O 1
ATOM 559 N N . TRP A 1 72 ? 7.870 -17.201 -8.676 1.00 39.00 72 TRP A N 1
ATOM 560 C CA . TRP A 1 72 ? 8.850 -16.185 -8.257 1.00 39.00 72 TRP A CA 1
ATOM 561 C C . TRP A 1 72 ? 10.095 -16.253 -9.172 1.00 39.00 72 TRP A C 1
ATOM 563 O O . TRP A 1 72 ? 11.232 -16.127 -8.736 1.00 39.00 72 TRP A O 1
ATOM 573 N N .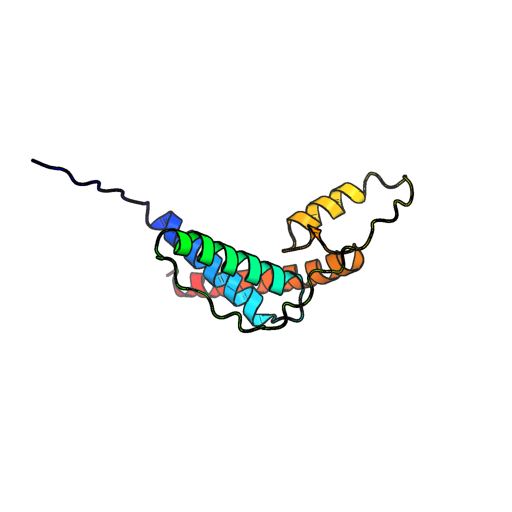 GLY A 1 73 ? 9.884 -16.540 -10.456 1.00 36.22 73 GLY A N 1
ATOM 574 C CA . GLY A 1 73 ? 10.904 -16.987 -11.399 1.00 36.22 73 GLY A CA 1
ATOM 575 C C . GLY A 1 73 ? 11.244 -15.981 -12.481 1.00 36.22 73 GLY A C 1
ATOM 576 O O . GLY A 1 73 ? 11.854 -16.368 -13.468 1.00 36.22 73 GLY A O 1
ATOM 577 N N . TYR A 1 74 ? 10.932 -14.697 -12.308 1.00 44.47 74 TYR A N 1
ATOM 578 C CA . TYR A 1 74 ? 11.697 -13.674 -13.017 1.00 44.47 74 TYR A CA 1
ATOM 579 C C . TYR A 1 74 ? 12.942 -13.344 -12.182 1.00 44.47 74 TYR A C 1
ATOM 581 O O . TYR A 1 74 ? 13.088 -12.290 -11.573 1.00 44.47 74 TYR A O 1
ATOM 589 N N . CYS A 1 75 ? 13.884 -14.285 -12.139 1.00 40.75 75 CYS A N 1
ATOM 590 C CA . CYS A 1 75 ? 15.272 -13.906 -11.920 1.00 40.75 75 CYS A CA 1
ATOM 591 C C . CYS A 1 75 ? 15.711 -13.194 -13.205 1.00 40.75 75 CYS A C 1
ATOM 593 O O . CYS A 1 75 ? 16.200 -13.826 -14.141 1.00 40.75 75 CYS A O 1
ATOM 595 N N . LEU A 1 76 ? 15.430 -11.891 -13.304 1.00 43.50 76 LEU A N 1
ATOM 596 C CA . LEU A 1 76 ? 15.970 -11.060 -14.371 1.00 43.50 76 LEU A CA 1
ATOM 597 C C . LEU A 1 76 ? 17.491 -11.114 -14.228 1.00 43.50 76 LEU A C 1
ATOM 599 O O . LEU A 1 76 ? 18.064 -10.547 -13.295 1.00 43.50 76 LEU A O 1
ATOM 603 N N . LYS A 1 77 ? 18.135 -11.863 -15.129 1.00 39.72 77 LYS A N 1
ATOM 604 C CA . LYS A 1 77 ? 19.583 -11.846 -15.321 1.00 39.72 77 LYS A CA 1
ATOM 605 C C . LYS A 1 77 ? 20.003 -10.382 -15.425 1.00 39.72 77 LYS A C 1
ATOM 607 O O . LYS A 1 77 ? 19.649 -9.699 -16.382 1.00 39.72 77 LYS A O 1
ATOM 612 N N . LYS A 1 78 ? 20.731 -9.897 -14.417 1.00 39.81 78 LYS A N 1
ATOM 613 C CA . LYS A 1 78 ? 21.350 -8.573 -14.441 1.00 39.81 78 LYS A CA 1
ATOM 614 C C . LYS A 1 78 ? 22.296 -8.514 -15.638 1.00 39.81 78 LYS A C 1
ATOM 616 O O . LYS A 1 78 ? 23.372 -9.106 -15.595 1.00 39.81 78 LYS A O 1
ATOM 621 N N . LYS A 1 79 ? 21.922 -7.779 -16.682 1.00 39.56 79 LYS A N 1
ATOM 622 C CA . LYS A 1 79 ? 22.897 -7.245 -17.629 1.00 39.56 79 LYS A CA 1
ATOM 623 C C . LYS A 1 79 ? 23.541 -6.049 -16.923 1.00 39.56 79 LYS A C 1
ATOM 625 O O . LYS A 1 79 ? 22.858 -5.070 -16.643 1.00 39.56 79 LYS A O 1
ATOM 630 N N . LYS A 1 80 ? 24.814 -6.175 -16.527 1.00 43.31 80 LYS A N 1
ATOM 631 C CA . LYS A 1 80 ? 25.628 -5.030 -16.093 1.00 43.31 80 LYS A CA 1
ATOM 632 C C . LYS A 1 80 ? 25.734 -4.092 -17.299 1.00 43.31 80 LYS A C 1
ATOM 634 O O . LYS A 1 80 ? 26.363 -4.460 -18.285 1.00 43.31 80 LYS A O 1
ATOM 639 N N . MET A 1 81 ? 25.086 -2.937 -17.232 1.00 42.44 81 MET A N 1
ATOM 640 C CA . MET A 1 81 ? 25.440 -1.776 -18.046 1.00 42.44 81 MET A CA 1
ATOM 641 C C . MET A 1 81 ? 26.166 -0.788 -17.136 1.00 42.44 81 MET A C 1
ATOM 643 O O . MET A 1 81 ? 25.955 -0.806 -15.921 1.00 42.44 81 MET A O 1
ATOM 647 N N . SER A 1 82 ? 27.127 -0.094 -17.733 1.00 45.84 82 SER A N 1
ATOM 648 C CA . SER A 1 82 ? 28.233 0.590 -17.082 1.00 45.84 82 SER A CA 1
ATOM 649 C C . SER A 1 82 ? 27.810 1.710 -16.140 1.00 45.84 82 SER A C 1
ATOM 651 O O . SER A 1 82 ? 26.737 2.292 -16.269 1.00 45.84 82 SER A O 1
ATOM 653 N N . ASP A 1 83 ? 28.723 1.906 -15.194 1.00 53.09 83 ASP A N 1
ATOM 654 C CA . ASP A 1 83 ? 29.161 3.122 -14.511 1.00 53.09 83 ASP A CA 1
ATOM 655 C C . ASP A 1 83 ? 28.645 4.472 -15.044 1.00 53.09 83 ASP A C 1
ATOM 657 O O . ASP A 1 83 ? 28.428 4.614 -16.245 1.00 53.09 83 ASP A O 1
ATOM 661 N N . ASP A 1 84 ? 28.522 5.428 -14.112 1.00 50.03 84 ASP A N 1
ATOM 662 C CA . ASP A 1 84 ? 28.129 6.850 -14.255 1.00 50.03 84 ASP A CA 1
ATOM 663 C C . ASP A 1 84 ? 26.715 7.261 -13.772 1.00 50.03 84 ASP A C 1
ATOM 665 O O . ASP A 1 84 ? 26.005 8.006 -14.447 1.00 50.03 84 ASP A O 1
ATOM 669 N N . GLN A 1 85 ? 26.288 6.860 -12.558 1.00 48.16 85 GLN A N 1
ATOM 670 C CA . GLN A 1 85 ? 25.268 7.632 -11.806 1.00 48.16 85 GLN A CA 1
ATOM 671 C C . GLN A 1 85 ? 25.260 7.361 -10.286 1.00 48.16 85 GLN A C 1
ATOM 673 O O . GLN A 1 85 ? 24.307 6.826 -9.715 1.00 48.16 85 GLN A O 1
ATOM 678 N N . GLU A 1 86 ? 26.336 7.737 -9.600 1.00 53.09 86 GLU A N 1
ATOM 679 C CA . GLU A 1 86 ? 26.590 7.375 -8.195 1.00 53.09 86 GLU A CA 1
ATOM 680 C C . GLU A 1 86 ? 25.547 7.930 -7.193 1.00 53.09 86 GLU A C 1
ATOM 682 O O . GLU A 1 86 ? 25.198 7.269 -6.214 1.00 53.09 86 GLU A O 1
ATOM 687 N N . VAL A 1 87 ? 24.940 9.091 -7.473 1.00 56.00 87 VAL A N 1
ATOM 688 C CA . VAL A 1 87 ? 23.986 9.749 -6.551 1.00 56.00 87 VAL A CA 1
ATOM 689 C C . VAL A 1 87 ? 22.578 9.122 -6.594 1.00 56.00 87 VAL A C 1
ATOM 691 O O . VAL A 1 87 ? 21.864 9.097 -5.588 1.00 56.00 87 VAL A O 1
ATOM 694 N N . GLY A 1 88 ? 22.164 8.566 -7.740 1.00 60.06 88 GLY A N 1
ATOM 695 C CA . GLY A 1 88 ? 20.826 7.981 -7.927 1.00 60.06 88 GLY A CA 1
ATOM 696 C C . GLY A 1 88 ? 20.688 6.547 -7.400 1.00 60.06 88 GLY A C 1
ATOM 697 O O . GLY A 1 88 ? 19.613 6.137 -6.947 1.00 60.06 88 GLY A O 1
ATOM 698 N N . ILE A 1 89 ? 21.785 5.783 -7.412 1.00 67.12 89 ILE A N 1
ATOM 699 C CA . ILE A 1 89 ? 21.800 4.372 -6.996 1.00 67.12 89 ILE A CA 1
ATOM 700 C C . ILE A 1 89 ? 21.504 4.240 -5.498 1.00 67.12 89 ILE A C 1
ATOM 702 O O . ILE A 1 89 ? 20.754 3.344 -5.091 1.00 67.12 89 ILE A O 1
ATOM 706 N N . ASP A 1 90 ? 22.028 5.152 -4.679 1.00 83.31 90 ASP A N 1
ATOM 707 C CA . ASP A 1 90 ? 21.834 5.112 -3.230 1.00 83.31 90 ASP A CA 1
ATOM 708 C C . ASP A 1 90 ? 20.352 5.286 -2.846 1.00 83.31 90 ASP A C 1
ATOM 710 O O . ASP A 1 90 ? 19.801 4.471 -2.099 1.00 83.31 90 ASP A O 1
ATOM 714 N N . GLN A 1 91 ? 19.654 6.263 -3.434 1.00 91.69 91 GLN A N 1
ATOM 715 C CA . GLN A 1 91 ? 18.234 6.515 -3.146 1.00 91.69 91 GLN A CA 1
ATOM 716 C C . GLN A 1 91 ? 17.329 5.370 -3.606 1.00 91.69 91 GLN A C 1
ATOM 718 O O . GLN A 1 91 ? 16.455 4.922 -2.856 1.00 91.69 91 GLN A O 1
ATOM 723 N N . ALA A 1 92 ? 17.580 4.823 -4.798 1.00 91.94 92 ALA A N 1
ATOM 724 C CA . ALA A 1 92 ? 16.863 3.643 -5.269 1.00 91.94 92 ALA A CA 1
ATOM 725 C C . ALA A 1 92 ? 17.090 2.448 -4.326 1.00 91.94 92 ALA A C 1
ATOM 727 O O . ALA A 1 92 ? 16.146 1.731 -3.989 1.00 91.94 92 ALA A O 1
ATOM 728 N N . SER A 1 93 ? 18.319 2.248 -3.838 1.00 92.69 93 SER A N 1
ATOM 729 C CA . SER A 1 93 ? 18.640 1.171 -2.895 1.00 92.69 93 SER A CA 1
ATOM 730 C C . SER A 1 93 ? 17.913 1.318 -1.551 1.00 92.69 93 SER A C 1
ATOM 732 O O . SER A 1 93 ? 17.425 0.327 -0.997 1.00 92.69 93 SER A O 1
ATOM 734 N N . LYS A 1 94 ? 17.780 2.551 -1.047 1.00 96.06 94 LYS A N 1
ATOM 735 C CA . LYS A 1 94 ? 17.018 2.870 0.167 1.00 96.06 94 LYS A CA 1
ATOM 736 C C . LYS A 1 94 ? 15.535 2.580 -0.036 1.00 96.06 94 LYS A C 1
ATOM 738 O O . LYS A 1 94 ? 14.931 1.894 0.789 1.00 96.06 94 LYS A O 1
ATOM 743 N N . LEU A 1 95 ? 14.968 3.005 -1.165 1.00 95.81 95 LEU A N 1
ATOM 744 C CA . LEU A 1 95 ? 13.558 2.779 -1.478 1.00 95.81 95 LEU A CA 1
ATOM 745 C C . LEU A 1 95 ? 13.212 1.284 -1.556 1.00 95.81 95 LEU A C 1
ATOM 747 O O . LEU A 1 95 ? 12.189 0.858 -1.017 1.00 95.81 95 LEU A O 1
ATOM 751 N N . ARG A 1 96 ? 14.101 0.462 -2.129 1.00 96.62 96 ARG A N 1
ATOM 752 C CA . ARG A 1 96 ? 13.936 -1.004 -2.194 1.00 96.62 96 ARG A CA 1
ATOM 753 C C . ARG A 1 96 ? 13.770 -1.658 -0.825 1.00 96.62 96 ARG A C 1
ATOM 755 O O . ARG A 1 96 ? 13.048 -2.642 -0.721 1.00 96.62 96 ARG A O 1
ATOM 762 N N . LYS A 1 97 ? 14.421 -1.114 0.208 1.00 95.88 97 LYS A N 1
ATOM 763 C CA . LYS A 1 97 ? 14.328 -1.604 1.595 1.00 95.88 97 LYS A CA 1
ATOM 764 C C . LYS A 1 97 ? 13.031 -1.163 2.285 1.00 95.88 97 LYS A C 1
ATOM 766 O O . LYS A 1 97 ? 12.581 -1.826 3.220 1.00 95.88 97 LYS A O 1
ATOM 771 N N . LEU A 1 98 ? 12.438 -0.051 1.844 1.00 96.56 98 LEU A N 1
ATOM 772 C CA . LEU A 1 98 ? 11.210 0.511 2.415 1.00 96.56 98 LEU A CA 1
ATOM 773 C C . LEU A 1 98 ? 9.947 -0.127 1.823 1.00 96.56 98 LEU A C 1
ATOM 775 O O . LEU A 1 98 ? 9.011 -0.442 2.562 1.00 96.56 98 LEU A O 1
ATOM 779 N N . VAL A 1 99 ? 9.921 -0.347 0.506 1.00 96.81 99 VAL A N 1
ATOM 780 C CA . VAL A 1 99 ? 8.785 -0.972 -0.182 1.00 96.81 99 VAL A CA 1
ATOM 781 C C . VAL A 1 99 ? 8.815 -2.485 0.056 1.00 96.81 99 VAL A C 1
ATOM 783 O O . VAL A 1 99 ? 9.823 -3.138 -0.216 1.00 96.81 99 VAL A O 1
ATOM 786 N N . PRO A 1 100 ? 7.733 -3.107 0.558 1.00 95.94 100 PRO A N 1
ATOM 787 C CA . PRO A 1 100 ? 7.694 -4.551 0.739 1.00 95.94 100 PRO A CA 1
ATOM 788 C C . PRO A 1 100 ? 8.016 -5.305 -0.562 1.00 95.94 100 PRO A C 1
ATOM 790 O O . PRO A 1 100 ? 7.258 -5.252 -1.517 1.00 95.94 100 PRO A O 1
ATOM 793 N N . GLY A 1 101 ? 9.123 -6.052 -0.591 1.00 95.31 101 GLY A N 1
ATOM 794 C CA . GLY A 1 101 ? 9.525 -6.805 -1.786 1.00 95.31 101 GLY A CA 1
ATOM 795 C C . GLY A 1 101 ? 10.210 -5.958 -2.863 1.00 95.31 101 GLY A C 1
ATOM 796 O O . GLY A 1 101 ? 10.451 -6.473 -3.954 1.00 95.31 101 GLY A O 1
ATOM 797 N N . GLY A 1 102 ? 10.537 -4.695 -2.568 1.00 95.50 102 GLY A N 1
ATOM 798 C CA . GLY A 1 102 ? 11.228 -3.785 -3.477 1.00 95.50 102 GLY A CA 1
ATOM 799 C C . GLY A 1 102 ? 12.609 -4.282 -3.906 1.00 95.50 102 GLY A C 1
ATOM 800 O O . GLY A 1 102 ? 13.095 -3.917 -4.974 1.00 95.50 102 GLY A O 1
ATOM 801 N N . GLU A 1 103 ? 13.233 -5.182 -3.143 1.00 94.44 103 GLU A N 1
ATOM 802 C CA . GLU A 1 103 ? 14.527 -5.777 -3.486 1.00 94.44 103 GLU A CA 1
ATOM 803 C C . GLU A 1 103 ? 14.501 -6.545 -4.820 1.00 94.44 103 GLU A C 1
ATOM 805 O O . GLU A 1 103 ? 15.532 -6.646 -5.480 1.00 94.44 103 GLU A O 1
ATOM 810 N N . ALA A 1 104 ? 13.331 -7.044 -5.236 1.00 91.94 104 ALA A N 1
ATOM 811 C CA . ALA A 1 104 ? 13.147 -7.829 -6.459 1.00 91.94 104 ALA A CA 1
ATOM 812 C C . ALA A 1 104 ? 12.524 -7.045 -7.635 1.00 91.94 104 ALA A C 1
ATOM 814 O O . ALA A 1 104 ? 12.251 -7.640 -8.674 1.00 91.94 104 ALA A O 1
ATOM 815 N N . MET A 1 105 ? 12.252 -5.744 -7.484 1.00 93.62 105 MET A N 1
ATOM 816 C CA . MET A 1 105 ? 11.559 -4.930 -8.501 1.00 93.62 105 MET A CA 1
ATOM 817 C C . MET A 1 105 ? 12.549 -4.236 -9.456 1.00 93.62 105 MET A C 1
ATOM 819 O O . MET A 1 105 ? 13.679 -3.948 -9.076 1.00 93.62 105 MET A O 1
ATOM 823 N N . ASP A 1 106 ? 12.183 -3.921 -10.693 1.00 94.69 106 ASP A N 1
ATOM 824 C CA . ASP A 1 106 ? 12.928 -2.927 -11.486 1.00 94.69 106 ASP A CA 1
ATOM 825 C C . ASP A 1 106 ? 12.631 -1.499 -10.977 1.00 94.69 106 ASP A C 1
ATOM 827 O O . ASP A 1 106 ? 11.815 -1.318 -10.073 1.00 94.69 106 ASP A O 1
ATOM 831 N N . LEU A 1 107 ? 13.328 -0.480 -11.493 1.00 94.06 107 LEU A N 1
ATOM 832 C CA . LEU A 1 107 ? 13.165 0.896 -11.006 1.00 94.06 107 LEU A CA 1
ATOM 833 C C . LEU A 1 107 ? 11.757 1.456 -11.280 1.00 94.06 107 LEU A C 1
ATOM 835 O O . LEU A 1 107 ? 11.185 2.079 -10.390 1.00 94.06 107 LEU A O 1
ATOM 839 N N . CYS A 1 108 ? 11.181 1.205 -12.459 1.00 95.69 108 CYS A N 1
ATOM 840 C CA . CYS A 1 108 ? 9.860 1.721 -12.826 1.00 95.69 108 CYS A CA 1
ATOM 841 C C . CYS A 1 108 ? 8.768 1.093 -11.954 1.00 95.69 108 CYS A C 1
ATOM 843 O O . CYS A 1 108 ? 7.982 1.810 -11.334 1.00 95.69 108 CYS A O 1
ATOM 845 N N . SER A 1 109 ? 8.777 -0.239 -11.826 1.00 95.31 109 SER A N 1
ATOM 846 C CA . SER A 1 109 ? 7.839 -0.949 -10.948 1.00 95.31 109 SER A CA 1
ATOM 847 C C . SER A 1 109 ? 8.005 -0.539 -9.484 1.00 95.31 109 SER A C 1
ATOM 849 O O . SER A 1 109 ? 7.019 -0.419 -8.763 1.00 95.31 109 SER A O 1
ATOM 851 N N . LEU A 1 110 ? 9.241 -0.297 -9.029 1.00 97.06 110 LEU A N 1
ATOM 852 C CA . LEU A 1 110 ? 9.503 0.155 -7.663 1.00 97.06 110 LEU A CA 1
ATOM 853 C C . LEU A 1 110 ? 8.859 1.515 -7.378 1.00 97.06 110 LEU A C 1
ATOM 855 O O . LEU A 1 110 ? 8.301 1.694 -6.297 1.00 97.06 110 LEU A O 1
ATOM 859 N N . LEU A 1 111 ? 8.939 2.459 -8.318 1.00 97.56 111 LEU A N 1
ATOM 860 C CA . LEU A 1 111 ? 8.350 3.789 -8.164 1.00 97.56 111 LEU A CA 1
ATOM 861 C C . LEU A 1 111 ? 6.814 3.735 -8.162 1.00 97.56 111 LEU A C 1
ATOM 863 O O . LEU A 1 111 ? 6.200 4.334 -7.278 1.00 97.56 111 LEU A O 1
ATOM 867 N N . ASP A 1 112 ? 6.195 2.973 -9.073 1.00 97.19 112 ASP A N 1
ATOM 868 C CA . ASP A 1 112 ? 4.731 2.796 -9.097 1.00 97.19 112 ASP A CA 1
ATOM 869 C C . ASP A 1 112 ? 4.221 2.123 -7.810 1.00 97.19 112 ASP A C 1
ATOM 871 O O . ASP A 1 112 ? 3.288 2.594 -7.149 1.00 97.19 112 ASP A O 1
ATOM 875 N N . GLU A 1 113 ? 4.892 1.050 -7.382 1.00 98.00 113 GLU A N 1
ATOM 876 C CA . GLU A 1 113 ? 4.548 0.344 -6.151 1.00 98.00 113 GLU A CA 1
ATOM 877 C C . GLU A 1 113 ? 4.782 1.226 -4.913 1.00 98.00 113 GLU A C 1
ATOM 879 O O . GLU A 1 113 ? 3.978 1.171 -3.981 1.00 98.00 113 GLU A O 1
ATOM 884 N N . ALA A 1 114 ? 5.818 2.074 -4.901 1.00 98.19 114 ALA A N 1
ATOM 885 C CA . ALA A 1 114 ? 6.072 3.032 -3.826 1.00 98.19 114 ALA A CA 1
ATOM 886 C C . ALA A 1 114 ? 4.965 4.088 -3.723 1.00 98.19 114 ALA A C 1
ATOM 888 O O . ALA A 1 114 ? 4.436 4.303 -2.631 1.00 98.19 114 ALA A O 1
ATOM 889 N N . ALA A 1 115 ? 4.574 4.706 -4.841 1.00 98.31 115 ALA A N 1
ATOM 890 C CA . ALA A 1 115 ? 3.498 5.695 -4.874 1.00 98.31 115 ALA A CA 1
ATOM 891 C C . ALA A 1 115 ? 2.184 5.099 -4.349 1.00 98.31 115 ALA A C 1
ATOM 893 O O . ALA A 1 115 ? 1.519 5.670 -3.476 1.00 98.31 115 ALA A O 1
ATOM 894 N N . HIS A 1 116 ? 1.844 3.894 -4.813 1.00 97.75 116 HIS A N 1
ATOM 895 C CA . HIS A 1 116 ? 0.660 3.195 -4.335 1.00 97.75 116 HIS A CA 1
ATOM 896 C C . HIS A 1 116 ? 0.768 2.809 -2.853 1.00 97.75 116 HIS A C 1
ATOM 898 O O . HIS A 1 116 ? -0.211 2.901 -2.110 1.00 97.75 116 HIS A O 1
ATOM 904 N N . TYR A 1 117 ? 1.942 2.370 -2.398 1.00 98.00 117 TYR A N 1
ATOM 905 C CA . TYR A 1 117 ? 2.158 2.002 -1.003 1.00 98.00 117 TYR A CA 1
ATOM 906 C C . TYR A 1 117 ? 2.025 3.211 -0.069 1.00 98.00 117 TYR A C 1
ATOM 908 O O . TYR A 1 117 ? 1.340 3.105 0.947 1.00 98.00 117 TYR A O 1
ATOM 916 N N . ILE A 1 118 ? 2.570 4.376 -0.440 1.00 98.12 118 ILE A N 1
ATOM 917 C CA . ILE A 1 118 ? 2.415 5.639 0.305 1.00 98.12 118 ILE A CA 1
ATOM 918 C C . ILE A 1 118 ? 0.935 6.009 0.443 1.00 98.12 118 ILE A C 1
ATOM 920 O O . ILE A 1 118 ? 0.477 6.308 1.547 1.00 98.12 118 ILE A O 1
ATOM 924 N N . LYS A 1 119 ? 0.158 5.924 -0.647 1.00 97.88 119 LYS A N 1
ATOM 925 C CA . LYS A 1 119 ? -1.291 6.177 -0.609 1.00 97.88 119 LYS A CA 1
ATOM 926 C C . LYS A 1 119 ? -1.986 5.285 0.421 1.00 97.88 119 LYS A C 1
ATOM 928 O O . LYS A 1 119 ? -2.762 5.770 1.241 1.00 97.88 119 LYS A O 1
ATOM 933 N N . CYS A 1 120 ? -1.674 3.993 0.413 1.00 96.50 120 CYS A N 1
ATOM 934 C CA . CYS A 1 120 ? -2.239 3.035 1.356 1.00 96.50 120 CYS A CA 1
ATOM 935 C C . CYS A 1 120 ? -1.799 3.311 2.805 1.00 96.50 120 CYS A C 1
ATOM 937 O O . CYS A 1 120 ? -2.635 3.265 3.707 1.00 96.50 120 CYS A O 1
ATOM 939 N N . LEU A 1 121 ? -0.526 3.643 3.041 1.00 96.88 121 LEU A N 1
ATOM 940 C CA . LEU A 1 121 ? -0.030 4.021 4.369 1.00 96.88 121 LEU A CA 1
ATOM 941 C C . LEU A 1 121 ? -0.761 5.251 4.918 1.00 96.88 121 LEU A C 1
ATOM 943 O O . LEU A 1 121 ? -1.170 5.247 6.077 1.00 96.88 121 LEU A O 1
ATOM 947 N N . ASN A 1 122 ? -1.002 6.264 4.084 1.00 97.94 122 ASN A N 1
ATOM 948 C CA . ASN A 1 122 ? -1.777 7.438 4.482 1.00 97.94 122 ASN A CA 1
ATOM 949 C C . ASN A 1 122 ? -3.189 7.046 4.936 1.00 97.94 122 ASN A C 1
ATOM 951 O O . ASN A 1 122 ? -3.631 7.470 6.004 1.00 97.94 122 ASN A O 1
ATOM 955 N N . THR A 1 123 ? -3.874 6.177 4.186 1.00 96.62 123 THR A N 1
ATOM 956 C CA . THR A 1 123 ? -5.183 5.645 4.592 1.00 96.62 123 THR A CA 1
ATOM 957 C C . THR A 1 123 ? -5.099 4.862 5.905 1.00 96.62 123 THR A C 1
ATOM 959 O O . THR A 1 123 ? -5.942 5.048 6.781 1.00 96.62 123 THR A O 1
ATOM 962 N N . GLN A 1 124 ? -4.070 4.026 6.086 1.00 95.38 124 GLN A N 1
ATOM 963 C CA . GLN A 1 124 ? -3.856 3.269 7.324 1.00 95.38 124 GLN A CA 1
ATOM 964 C C . GLN A 1 124 ? -3.735 4.209 8.531 1.00 95.38 124 GLN A C 1
ATOM 966 O O . GLN A 1 124 ? -4.420 4.011 9.534 1.00 95.38 124 GLN A O 1
ATOM 971 N N . VAL A 1 125 ? -2.915 5.258 8.422 1.00 96.25 125 VAL A N 1
ATOM 972 C CA . VAL A 1 125 ? -2.725 6.260 9.482 1.00 96.25 125 VAL A CA 1
ATOM 973 C C . VAL A 1 125 ? -4.020 7.021 9.765 1.00 96.25 125 VAL A C 1
ATOM 975 O O . VAL A 1 125 ? -4.366 7.210 10.930 1.00 96.25 125 VAL A O 1
ATOM 978 N N . GLN A 1 126 ? -4.767 7.421 8.733 1.00 97.12 126 GLN A N 1
ATOM 979 C CA . GLN A 1 126 ? -6.050 8.113 8.901 1.00 97.12 126 GLN A CA 1
ATOM 980 C C . GLN A 1 126 ? -7.072 7.256 9.655 1.00 97.12 126 GLN A C 1
ATOM 982 O O . GLN A 1 126 ? -7.705 7.743 10.591 1.00 97.12 126 GLN A O 1
ATOM 987 N N . VAL A 1 127 ? -7.208 5.978 9.292 1.00 95.44 127 VAL A N 1
ATOM 988 C CA . VAL A 1 127 ? -8.104 5.042 9.989 1.00 95.44 127 VAL A CA 1
ATOM 989 C C . VAL A 1 127 ? -7.671 4.870 11.443 1.00 95.44 127 VAL A C 1
ATOM 991 O O . VAL A 1 127 ? -8.499 4.991 12.343 1.00 95.44 127 VAL A O 1
ATOM 994 N N . MET A 1 128 ? -6.376 4.653 11.695 1.00 94.88 128 MET A N 1
ATOM 995 C CA . MET A 1 128 ? -5.858 4.503 13.058 1.00 94.88 128 MET A CA 1
ATOM 996 C C . MET A 1 128 ? -6.065 5.762 13.905 1.00 94.88 128 MET A C 1
ATOM 998 O O . MET A 1 128 ? -6.414 5.644 15.076 1.00 94.88 128 MET A O 1
ATOM 1002 N N . ARG A 1 129 ? -5.910 6.957 13.321 1.00 95.94 129 ARG A N 1
ATOM 1003 C CA . ARG A 1 129 ? -6.182 8.230 14.002 1.00 95.94 129 ARG A CA 1
ATOM 1004 C C . ARG A 1 129 ? -7.660 8.381 14.346 1.00 95.94 129 ARG A C 1
ATOM 1006 O O . ARG A 1 129 ? -7.966 8.755 15.467 1.00 95.94 129 ARG A O 1
ATOM 1013 N N . ARG A 1 130 ? -8.572 8.054 13.422 1.00 96.31 130 ARG A N 1
ATOM 1014 C CA . ARG A 1 130 ? -10.018 8.079 13.707 1.00 96.31 130 ARG A CA 1
ATOM 1015 C C . ARG A 1 130 ? -10.362 7.156 14.871 1.00 96.31 130 ARG A C 1
ATOM 1017 O O . ARG A 1 130 ? -11.023 7.598 15.796 1.00 96.31 130 ARG A O 1
ATOM 1024 N N . ILE A 1 131 ? -9.853 5.921 14.856 1.00 93.94 131 ILE A N 1
ATOM 1025 C CA . ILE A 1 131 ? -10.029 4.971 15.963 1.00 93.94 131 ILE A CA 1
ATOM 1026 C C . ILE A 1 131 ? -9.496 5.567 17.270 1.00 93.94 131 ILE A C 1
ATOM 1028 O O . ILE A 1 131 ? -10.216 5.576 18.256 1.00 93.94 131 ILE A O 1
ATOM 1032 N N . ALA A 1 132 ? -8.273 6.101 17.284 1.00 93.75 132 ALA A N 1
ATOM 1033 C CA . ALA A 1 132 ? -7.695 6.698 18.488 1.00 93.75 132 ALA A CA 1
ATOM 1034 C C . ALA A 1 132 ? -8.531 7.872 19.024 1.00 93.75 132 ALA A C 1
ATOM 1036 O O . ALA A 1 132 ? -8.770 7.932 20.222 1.00 93.75 132 ALA A O 1
ATOM 1037 N N . ASN A 1 133 ? -9.030 8.745 18.144 1.00 94.94 133 ASN A N 1
ATOM 1038 C CA . ASN A 1 133 ? -9.885 9.869 18.524 1.00 94.94 133 ASN A CA 1
ATOM 1039 C C . ASN A 1 133 ? -11.222 9.409 19.121 1.00 94.94 133 ASN A C 1
ATOM 1041 O O . ASN A 1 133 ? -11.708 10.040 20.045 1.00 94.94 133 ASN A O 1
ATOM 1045 N N . PHE A 1 134 ? -11.804 8.303 18.641 1.00 94.50 134 PHE A N 1
ATOM 1046 C CA . PHE A 1 134 ? -13.019 7.739 19.247 1.00 94.50 134 PHE A CA 1
ATOM 1047 C C . PHE A 1 134 ? -12.804 7.232 20.681 1.00 94.50 134 PHE A C 1
ATOM 1049 O O . PHE A 1 134 ? -13.768 7.135 21.433 1.00 94.50 134 PHE A O 1
ATOM 1056 N N . TYR A 1 135 ? -11.567 6.890 21.055 1.00 90.69 135 TYR A N 1
ATOM 1057 C CA . TYR A 1 135 ? -11.218 6.359 22.378 1.00 90.69 135 TYR A CA 1
ATOM 1058 C C . TYR A 1 135 ? -10.383 7.331 23.230 1.00 90.69 135 TYR A C 1
ATOM 1060 O O . TYR A 1 135 ? -9.951 6.950 24.317 1.00 90.69 135 TYR A O 1
ATOM 1068 N N . SER A 1 136 ? -10.139 8.555 22.753 1.00 83.38 136 SER A N 1
ATOM 1069 C CA . SER A 1 136 ? -9.498 9.625 23.519 1.00 83.38 136 SER A CA 1
ATOM 1070 C C . SER A 1 136 ? -10.594 10.591 23.977 1.00 83.38 136 SER A C 1
ATOM 1072 O O . SER A 1 136 ? -11.103 11.314 23.120 1.00 83.38 136 SER A O 1
ATOM 1074 N N . PRO A 1 137 ? -11.004 10.558 25.260 1.00 63.47 137 PRO A N 1
ATOM 1075 C CA . PRO A 1 137 ? -11.998 11.484 25.800 1.00 63.47 137 PRO A CA 1
ATOM 1076 C C . PRO A 1 137 ? -11.529 12.941 25.744 1.00 63.47 137 PRO A C 1
ATOM 1078 O O . PRO A 1 137 ? -10.294 13.171 25.725 1.00 63.47 137 PRO A O 1
#

Radius of gyration: 20.5 Å; chains: 1; bounding box: 42×47×66 Å

Foldseek 3Di:
DDDPDPPPPPVVVVVVVVVVLVLLLVLLVVVPDPAPLSVLSVVVSVVVVVVVCVVPDDDDDDDPPDDPDPDPPPPPDDPDDDDDDVVVVVVLVVLLVVRRNSVSDDSVSSVVSSVVVVVSVVVSVVVVVVVVVVVDD